Protein AF-A0A2A6CMK2-F1 (afdb_monomer)

Organism: Pristionchus pacificus (NCBI:txid54126)

Structure (mmCIF, N/CA/C/O backbone):
data_AF-A0A2A6CMK2-F1
#
_entry.id   AF-A0A2A6CMK2-F1
#
loop_
_atom_site.group_PDB
_atom_site.id
_atom_site.type_symbol
_atom_site.label_atom_id
_atom_site.label_alt_id
_atom_site.label_comp_id
_atom_site.label_asym_id
_atom_site.label_entity_id
_atom_site.label_seq_id
_atom_site.pdbx_PDB_ins_code
_atom_site.Cartn_x
_atom_site.Cartn_y
_atom_site.Cartn_z
_atom_site.occupancy
_atom_site.B_iso_or_equiv
_atom_site.auth_seq_id
_atom_site.auth_comp_id
_atom_site.auth_asym_id
_atom_site.auth_atom_id
_atom_site.pdbx_PDB_model_num
ATOM 1 N N . MET A 1 1 ? -56.503 1.151 17.756 1.00 51.22 1 MET A N 1
ATOM 2 C CA . MET A 1 1 ? -55.072 1.213 18.141 1.00 51.22 1 MET A CA 1
ATOM 3 C C . MET A 1 1 ? -54.291 0.049 17.514 1.00 51.22 1 MET A C 1
ATOM 5 O O . MET A 1 1 ? -53.933 -0.877 18.218 1.00 51.22 1 MET A O 1
ATOM 9 N N . ARG A 1 2 ? -54.076 0.025 16.189 1.00 51.16 2 ARG A N 1
ATOM 10 C CA . ARG A 1 2 ? -53.230 -0.999 15.515 1.00 51.16 2 ARG A CA 1
ATOM 11 C C . ARG A 1 2 ? -52.502 -0.483 14.259 1.00 51.16 2 ARG A C 1
ATOM 13 O O . ARG A 1 2 ? -51.563 -1.122 13.813 1.00 51.16 2 ARG A O 1
ATOM 20 N N . SER A 1 3 ? -52.878 0.688 13.728 1.00 52.50 3 SER A N 1
ATOM 21 C CA . SER A 1 3 ? -52.332 1.218 12.465 1.00 52.50 3 SER A CA 1
ATOM 22 C C . SER A 1 3 ? -51.026 2.017 12.606 1.00 52.50 3 SER A C 1
ATOM 24 O O . SER A 1 3 ? -50.284 2.129 11.639 1.00 52.50 3 SER A O 1
ATOM 26 N N . SER A 1 4 ? -50.715 2.555 13.791 1.00 50.88 4 SER A N 1
ATOM 27 C CA . SER A 1 4 ? -49.543 3.427 14.006 1.00 50.88 4 SER A CA 1
ATOM 28 C C . SER A 1 4 ? -48.247 2.672 14.326 1.00 50.88 4 SER A C 1
ATOM 30 O O . SER A 1 4 ? -47.172 3.248 14.231 1.00 50.88 4 SER A O 1
ATOM 32 N N . ILE A 1 5 ? -48.331 1.388 14.694 1.00 53.03 5 ILE A N 1
ATOM 33 C CA . ILE A 1 5 ? -47.159 0.573 15.067 1.00 53.03 5 ILE A CA 1
ATOM 34 C C . ILE A 1 5 ? -46.473 0.007 13.815 1.00 53.03 5 ILE A C 1
ATOM 36 O O . ILE A 1 5 ? -45.249 -0.049 13.753 1.00 53.03 5 ILE A O 1
ATOM 40 N N . LEU A 1 6 ? -47.249 -0.326 12.777 1.00 47.38 6 LEU A N 1
ATOM 41 C CA . LEU A 1 6 ? -46.722 -0.818 11.499 1.00 47.38 6 LEU A CA 1
ATOM 42 C C . LEU A 1 6 ? -45.840 0.215 10.781 1.00 47.38 6 LEU A C 1
ATOM 44 O O . LEU A 1 6 ? -44.892 -0.170 10.109 1.00 47.38 6 LEU A O 1
ATOM 48 N N . LEU A 1 7 ? -46.096 1.515 10.963 1.00 47.84 7 LEU A N 1
ATOM 49 C CA . LEU A 1 7 ? -45.324 2.566 10.296 1.00 47.84 7 LEU A CA 1
ATOM 50 C C . LEU A 1 7 ? -43.931 2.775 10.921 1.00 47.84 7 LEU A C 1
ATOM 52 O O . LEU A 1 7 ? -42.986 3.104 10.214 1.00 47.84 7 LEU A O 1
ATOM 56 N N . VAL A 1 8 ? -43.783 2.547 12.231 1.00 51.47 8 VAL A N 1
ATOM 57 C CA . VAL A 1 8 ? -42.509 2.746 12.951 1.00 51.47 8 VAL A CA 1
ATOM 58 C C . VAL A 1 8 ? -41.526 1.601 12.682 1.00 51.47 8 VAL A C 1
ATOM 60 O O . VAL A 1 8 ? -40.323 1.827 12.579 1.00 51.47 8 VAL A O 1
ATOM 63 N N . VAL A 1 9 ? -42.029 0.377 12.492 1.00 51.41 9 VAL A N 1
ATOM 64 C CA . VAL A 1 9 ? -41.192 -0.805 12.222 1.00 51.41 9 VAL A CA 1
ATOM 65 C C . VAL A 1 9 ? -40.569 -0.758 10.819 1.00 51.41 9 VAL A C 1
ATOM 67 O O . VAL A 1 9 ? -39.440 -1.204 10.636 1.00 51.41 9 VAL A O 1
ATOM 70 N N . VAL A 1 10 ? -41.248 -0.154 9.838 1.00 49.69 10 VAL A N 1
ATOM 71 C CA . VAL A 1 10 ? -40.736 -0.053 8.458 1.00 49.69 10 VAL A CA 1
ATOM 72 C C . VAL A 1 10 ? -3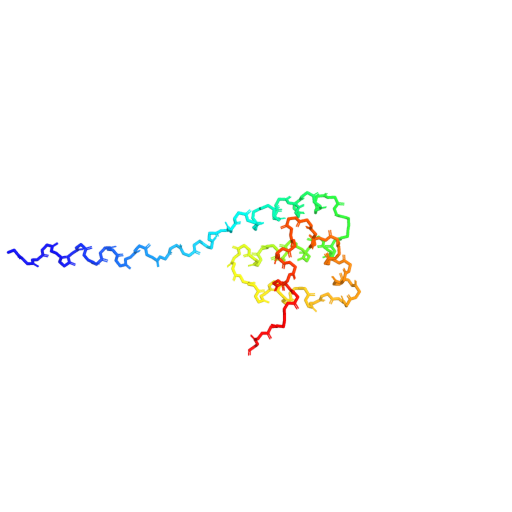9.622 0.996 8.329 1.00 49.69 10 VAL A C 1
ATOM 74 O O . VAL A 1 10 ? -38.694 0.806 7.549 1.00 49.69 10 VAL A O 1
ATOM 77 N N . ILE A 1 11 ? -39.644 2.063 9.136 1.00 51.16 11 ILE A N 1
ATOM 78 C CA . ILE A 1 11 ? -38.595 3.100 9.105 1.00 51.16 11 ILE A CA 1
ATOM 79 C C . ILE A 1 11 ? -37.290 2.583 9.740 1.00 51.16 11 ILE A C 1
ATOM 81 O O . ILE A 1 11 ? -36.203 2.917 9.274 1.00 51.16 11 ILE A O 1
ATOM 85 N N . ALA A 1 12 ? -37.374 1.702 10.743 1.00 49.59 12 ALA A N 1
ATOM 86 C CA . ALA A 1 12 ? -36.194 1.097 11.366 1.00 49.59 12 ALA A CA 1
ATOM 87 C C . ALA A 1 12 ? -35.455 0.107 10.441 1.00 49.59 12 ALA A C 1
ATOM 89 O O . ALA A 1 12 ? -34.250 -0.086 10.590 1.00 49.59 12 ALA A O 1
ATOM 90 N N . ALA A 1 13 ? -36.145 -0.476 9.454 1.00 48.22 13 ALA A N 1
ATOM 91 C CA . ALA A 1 13 ? -35.549 -1.401 8.488 1.00 48.22 13 ALA A CA 1
ATOM 92 C C . ALA A 1 13 ? -34.727 -0.703 7.384 1.00 48.22 13 ALA A C 1
ATOM 94 O O . ALA A 1 13 ? -34.008 -1.368 6.644 1.00 48.22 13 ALA A O 1
ATOM 95 N N . LEU A 1 14 ? -34.798 0.629 7.274 1.00 47.53 14 LEU A N 1
ATOM 96 C CA . LEU A 1 14 ? -34.046 1.398 6.277 1.00 47.53 14 LEU A CA 1
ATOM 97 C C . LEU A 1 14 ? -32.747 2.008 6.826 1.00 47.53 14 LEU A C 1
ATOM 99 O O . LEU A 1 14 ? -32.038 2.671 6.075 1.00 47.53 14 LEU A O 1
ATOM 103 N N . ALA A 1 15 ? -32.400 1.779 8.096 1.00 49.94 15 ALA A N 1
ATOM 104 C CA . ALA A 1 15 ? -31.228 2.392 8.729 1.00 49.94 15 ALA A CA 1
ATOM 105 C C . ALA A 1 15 ? -29.912 1.594 8.600 1.00 49.94 15 ALA A C 1
ATOM 107 O O . ALA A 1 15 ? -28.878 2.066 9.066 1.00 49.94 15 ALA A O 1
ATOM 108 N N . THR A 1 16 ? -29.887 0.416 7.969 1.00 52.41 16 THR A N 1
ATOM 109 C CA . THR A 1 16 ? -28.669 -0.424 7.912 1.00 52.41 16 THR A CA 1
ATOM 110 C C . THR A 1 16 ? -28.114 -0.579 6.504 1.00 52.41 16 THR A C 1
ATOM 112 O O . THR A 1 16 ? -28.133 -1.663 5.933 1.00 52.41 16 THR A O 1
ATOM 115 N N . TRP A 1 17 ? -27.662 0.518 5.907 1.00 51.66 17 TRP A N 1
ATOM 116 C CA . TRP A 1 17 ? -26.910 0.477 4.648 1.00 51.66 17 TRP A CA 1
ATOM 117 C C . TRP A 1 17 ? -26.093 1.752 4.444 1.00 51.66 17 TRP A C 1
ATOM 119 O O . TRP A 1 17 ? -25.943 2.267 3.345 1.00 51.66 17 TRP A O 1
ATOM 129 N N . ALA A 1 18 ? -25.482 2.232 5.523 1.00 44.31 18 ALA A N 1
ATOM 130 C CA . ALA A 1 18 ? -24.167 2.835 5.404 1.00 44.31 18 ALA A CA 1
ATOM 131 C C . ALA A 1 18 ? -23.166 1.781 5.881 1.00 44.31 18 ALA A C 1
ATOM 133 O O . ALA A 1 18 ? -22.718 1.806 7.024 1.00 44.31 18 ALA A O 1
ATOM 134 N N . ASN A 1 19 ? -22.826 0.834 5.001 1.00 49.47 19 ASN A N 1
ATOM 135 C CA . ASN A 1 19 ? -21.599 0.049 5.138 1.00 49.47 19 ASN A CA 1
ATOM 136 C C . ASN A 1 19 ? -20.409 0.984 4.865 1.00 49.47 19 ASN A C 1
ATOM 138 O O . ASN A 1 19 ? -19.653 0.794 3.921 1.00 49.47 19 ASN A O 1
ATOM 142 N N . ALA A 1 20 ? -20.265 2.048 5.654 1.00 48.09 20 ALA A N 1
ATOM 143 C CA . ALA A 1 20 ? -18.959 2.635 5.842 1.00 48.09 20 ALA A CA 1
ATOM 144 C C . ALA A 1 20 ? -18.220 1.590 6.671 1.00 48.09 20 ALA A C 1
ATOM 146 O O . ALA A 1 20 ? -18.546 1.406 7.845 1.00 48.09 20 ALA A O 1
ATOM 147 N N . VAL A 1 21 ? -17.307 0.843 6.041 1.00 51.81 21 VAL A N 1
ATOM 148 C CA . VAL A 1 21 ? -16.303 0.059 6.762 1.00 51.81 21 VAL A CA 1
ATOM 149 C C . VAL A 1 21 ? -15.732 1.022 7.790 1.00 51.81 21 VAL A C 1
ATOM 151 O O . VAL A 1 21 ? -15.051 1.983 7.438 1.00 51.81 21 VAL A O 1
ATOM 154 N N . LYS A 1 22 ? -16.134 0.857 9.052 1.00 51.72 22 LYS A N 1
ATOM 155 C CA . LYS A 1 22 ? -15.658 1.694 10.141 1.00 51.72 22 LYS A CA 1
ATOM 156 C C . LYS A 1 22 ? -14.190 1.335 10.266 1.00 51.72 22 LYS A C 1
ATOM 158 O O . LYS A 1 22 ? -13.866 0.298 10.837 1.00 51.72 22 LYS A O 1
ATOM 163 N N . MET A 1 23 ? -13.348 2.122 9.602 1.00 60.06 23 MET A N 1
ATOM 164 C CA . MET A 1 23 ? -11.910 1.927 9.544 1.00 60.06 23 MET A CA 1
ATOM 165 C C . MET A 1 23 ? -11.446 1.734 10.986 1.00 60.06 23 MET A C 1
ATOM 167 O O . MET A 1 23 ? -11.742 2.567 11.847 1.00 60.06 23 MET A O 1
ATOM 171 N N . SER A 1 24 ? -10.881 0.562 11.293 1.00 74.38 24 SER A N 1
ATOM 172 C CA . SER A 1 24 ? -10.482 0.284 12.669 1.00 74.38 24 SER A CA 1
ATOM 173 C C . SER A 1 24 ? -9.381 1.282 13.056 1.00 74.38 24 SER A C 1
ATOM 175 O O . SER A 1 24 ? -8.626 1.725 12.184 1.00 74.38 24 SER A O 1
ATOM 177 N N . PRO A 1 25 ? -9.258 1.653 14.339 1.00 79.81 25 PRO A N 1
ATOM 178 C CA . PRO A 1 25 ? -8.224 2.592 14.774 1.00 79.81 25 PRO A CA 1
ATOM 179 C C . PRO A 1 25 ? -6.800 2.130 14.411 1.00 79.81 25 PRO A C 1
ATOM 181 O O . PRO A 1 25 ? -5.904 2.952 14.262 1.00 79.81 25 PRO A O 1
ATOM 184 N N . GLU A 1 26 ? -6.580 0.827 14.226 1.00 80.62 26 GLU A N 1
ATOM 185 C CA . GLU A 1 26 ? -5.299 0.269 13.771 1.00 80.62 26 GLU 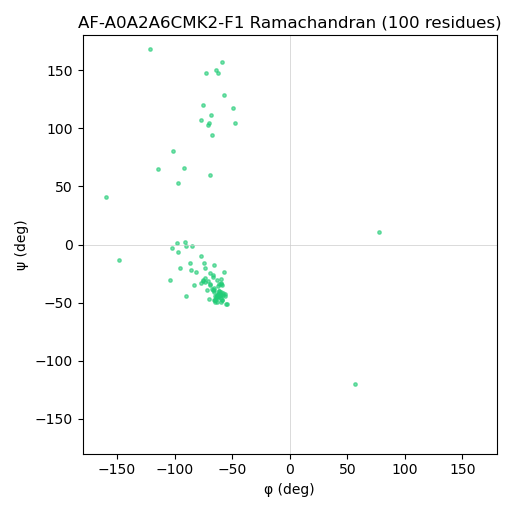A CA 1
ATOM 186 C C . GLU A 1 26 ? -5.037 0.565 12.286 1.00 80.62 26 GLU A C 1
ATOM 188 O O . GLU A 1 26 ? -3.923 0.916 11.897 1.00 80.62 26 GLU A O 1
ATOM 193 N N . MET A 1 27 ? -6.079 0.500 11.455 1.00 79.25 27 MET A N 1
ATOM 194 C CA . MET A 1 27 ? -5.993 0.801 10.022 1.00 79.25 27 MET A CA 1
ATOM 195 C C . MET A 1 27 ? -5.748 2.288 9.774 1.00 79.25 27 MET A C 1
ATOM 197 O O . MET A 1 27 ? -5.033 2.645 8.840 1.00 79.25 27 MET A O 1
ATOM 201 N N . GLU A 1 28 ? -6.308 3.154 10.621 1.00 84.88 28 GLU A N 1
ATOM 202 C CA . GLU A 1 28 ? -6.051 4.596 10.586 1.00 84.88 28 GLU A CA 1
ATOM 203 C C . GLU A 1 28 ? -4.575 4.902 10.868 1.00 84.88 28 GLU A C 1
ATOM 205 O O . GLU A 1 28 ? -3.916 5.559 10.061 1.00 84.88 28 GLU A O 1
ATOM 210 N N . LYS A 1 29 ? -4.011 4.330 11.941 1.00 90.25 29 LYS A N 1
ATOM 211 C CA . LYS A 1 29 ? -2.587 4.499 12.274 1.00 90.25 29 LYS A CA 1
ATOM 212 C C . LYS A 1 29 ? -1.658 3.974 11.185 1.00 90.25 29 LYS A C 1
ATOM 214 O O . LYS A 1 29 ? -0.677 4.634 10.839 1.00 90.25 29 LYS A O 1
ATOM 219 N N . CYS A 1 30 ? -1.971 2.811 10.615 1.00 89.81 30 CYS A N 1
ATOM 220 C CA . CYS A 1 30 ? -1.202 2.294 9.492 1.00 89.81 30 CYS A CA 1
ATOM 221 C C . CYS A 1 30 ? -1.298 3.217 8.264 1.00 89.81 30 CYS A C 1
ATOM 223 O O . CYS A 1 30 ? -0.276 3.526 7.651 1.00 89.81 30 CYS A O 1
ATOM 225 N N . ALA A 1 31 ? -2.490 3.721 7.926 1.00 88.44 31 ALA A N 1
ATOM 226 C CA . ALA A 1 31 ? -2.661 4.653 6.813 1.00 88.44 31 ALA A CA 1
ATOM 227 C C . ALA A 1 31 ? -1.840 5.938 7.012 1.00 88.44 31 ALA A C 1
ATOM 229 O O . ALA A 1 31 ? -1.146 6.371 6.091 1.00 88.44 31 ALA A O 1
ATOM 230 N N . GLU A 1 32 ? -1.839 6.515 8.215 1.00 91.25 32 GLU A N 1
ATOM 231 C CA . GLU A 1 32 ? -1.000 7.675 8.531 1.00 91.25 32 GLU A CA 1
ATOM 232 C C . GLU A 1 32 ? 0.495 7.386 8.364 1.00 91.25 32 GLU A C 1
ATOM 234 O O . GLU A 1 32 ? 1.224 8.198 7.786 1.00 91.25 32 GLU A O 1
ATOM 239 N N . GLN A 1 33 ? 0.963 6.233 8.851 1.00 93.44 33 GLN A N 1
ATOM 240 C CA . GLN A 1 33 ? 2.351 5.812 8.679 1.00 93.44 33 GLN A CA 1
ATOM 241 C C . GLN A 1 33 ? 2.705 5.702 7.191 1.00 93.44 33 GLN A C 1
ATOM 243 O O . GLN A 1 33 ? 3.712 6.263 6.751 1.00 93.44 33 GLN A O 1
ATOM 248 N N . LEU A 1 34 ? 1.870 5.018 6.405 1.00 92.56 34 LEU A N 1
ATOM 249 C CA . LEU A 1 34 ? 2.089 4.832 4.973 1.00 92.56 34 LEU A CA 1
ATOM 250 C C . LEU A 1 34 ? 2.112 6.164 4.223 1.00 92.56 34 LEU A C 1
ATOM 252 O O . LEU A 1 34 ? 2.988 6.356 3.384 1.00 92.56 34 LEU A O 1
ATOM 256 N N . LEU A 1 35 ? 1.238 7.117 4.560 1.00 92.25 35 LEU A N 1
ATOM 257 C CA . LEU A 1 35 ? 1.256 8.458 3.965 1.00 92.25 35 LEU A CA 1
ATOM 258 C C . LEU A 1 35 ? 2.601 9.169 4.183 1.00 92.25 35 LEU A C 1
ATOM 260 O O . LEU A 1 35 ? 3.140 9.764 3.247 1.00 92.25 35 LEU A O 1
ATOM 264 N N . ARG A 1 36 ? 3.184 9.068 5.385 1.00 93.06 36 ARG A N 1
ATOM 265 C CA . ARG A 1 36 ? 4.495 9.670 5.699 1.00 93.06 36 ARG A CA 1
ATOM 266 C C . ARG A 1 36 ? 5.637 9.022 4.916 1.00 93.06 36 ARG A C 1
ATOM 268 O O . ARG A 1 36 ? 6.543 9.728 4.469 1.00 93.06 36 ARG A O 1
ATOM 275 N N . ILE A 1 37 ? 5.598 7.699 4.742 1.00 93.00 37 ILE A N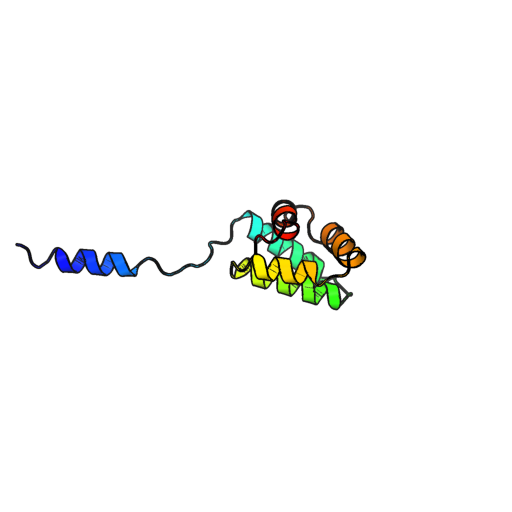 1
ATOM 276 C CA . ILE A 1 37 ? 6.609 6.963 3.970 1.00 93.00 37 ILE A CA 1
ATOM 277 C C . ILE A 1 37 ? 6.465 7.288 2.473 1.00 93.00 37 ILE A C 1
ATOM 279 O O . ILE A 1 37 ? 7.446 7.638 1.820 1.00 93.00 37 ILE A O 1
ATOM 283 N N . LEU A 1 38 ? 5.243 7.257 1.931 1.00 92.81 38 LEU A N 1
ATOM 284 C CA . LEU A 1 38 ? 4.960 7.494 0.508 1.00 92.81 38 LEU A CA 1
ATOM 285 C C . LEU A 1 38 ? 5.245 8.923 0.045 1.00 92.81 38 LEU A C 1
ATOM 287 O O . LEU A 1 38 ? 5.537 9.142 -1.135 1.00 92.81 38 LEU A O 1
ATOM 291 N N . ALA A 1 39 ? 5.177 9.898 0.953 1.00 91.94 39 ALA A N 1
ATOM 292 C CA . ALA A 1 39 ? 5.586 11.270 0.669 1.00 91.94 39 ALA A CA 1
ATOM 293 C C . ALA A 1 39 ? 7.068 11.363 0.258 1.00 91.94 39 ALA A C 1
ATOM 295 O O . ALA A 1 39 ? 7.424 12.225 -0.542 1.00 91.94 39 ALA A O 1
ATOM 296 N N . GLN A 1 40 ? 7.905 10.454 0.762 1.00 94.31 40 GLN A N 1
ATOM 297 C CA . GLN A 1 40 ? 9.344 10.394 0.494 1.00 94.31 40 GLN A CA 1
ATOM 298 C C . GLN A 1 40 ? 9.713 9.311 -0.531 1.00 94.31 40 GLN A C 1
ATOM 300 O O . GLN A 1 40 ? 10.880 9.175 -0.893 1.00 94.31 40 GLN A O 1
ATOM 305 N N . GLU A 1 41 ? 8.736 8.536 -1.007 1.00 94.12 41 GLU A N 1
ATOM 306 C CA . GLU A 1 41 ? 8.989 7.429 -1.919 1.00 94.12 41 GLU A CA 1
ATOM 307 C C . GLU A 1 41 ? 9.288 7.920 -3.337 1.00 94.12 41 GLU A C 1
ATOM 309 O O . GLU A 1 41 ? 8.447 8.556 -3.982 1.00 94.12 41 GLU A O 1
ATOM 314 N N . THR A 1 42 ? 10.478 7.583 -3.836 1.00 94.94 42 THR A N 1
ATOM 315 C CA . THR A 1 42 ? 10.931 7.938 -5.187 1.00 94.94 42 THR A CA 1
ATOM 316 C C . THR A 1 42 ? 10.682 6.825 -6.201 1.00 94.94 42 THR A C 1
ATOM 318 O O . THR A 1 42 ? 10.604 7.102 -7.399 1.00 94.94 42 THR A O 1
ATOM 321 N N . ASN A 1 43 ? 10.502 5.577 -5.756 1.00 92.81 43 ASN A N 1
ATOM 322 C CA . ASN A 1 43 ? 10.129 4.482 -6.638 1.00 92.81 43 ASN A CA 1
ATOM 323 C C . ASN A 1 43 ? 8.636 4.571 -6.981 1.00 92.81 43 ASN A C 1
ATOM 325 O O . ASN A 1 43 ? 7.761 4.258 -6.169 1.00 92.81 43 ASN A O 1
ATOM 329 N N . ALA A 1 44 ? 8.348 4.969 -8.220 1.00 91.38 44 ALA A N 1
ATOM 330 C CA . ALA A 1 44 ? 6.985 5.138 -8.711 1.00 91.38 44 ALA A CA 1
ATOM 331 C C . ALA A 1 44 ? 6.147 3.849 -8.639 1.00 91.38 44 ALA A C 1
ATOM 333 O O . ALA A 1 44 ? 4.956 3.928 -8.346 1.00 91.38 44 ALA A O 1
ATOM 334 N N . SER A 1 45 ? 6.762 2.678 -8.849 1.00 89.56 45 SER A N 1
ATOM 335 C CA . SER A 1 45 ? 6.071 1.383 -8.787 1.00 89.56 45 SER A CA 1
ATOM 336 C C . SER A 1 45 ? 5.580 1.086 -7.370 1.00 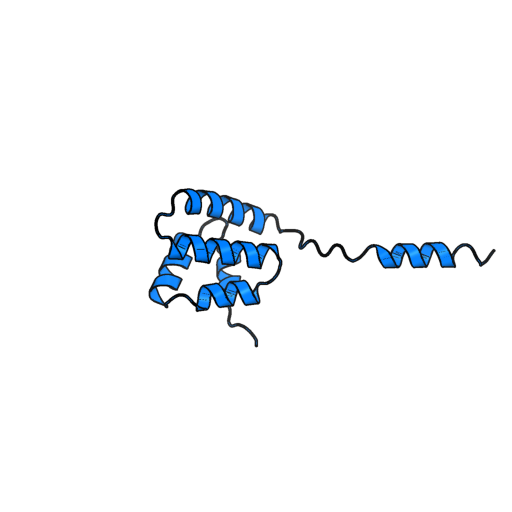89.56 45 SER A C 1
ATOM 338 O O . SER A 1 45 ? 4.401 0.801 -7.159 1.00 89.56 45 SER A O 1
ATOM 340 N N . TYR A 1 46 ? 6.451 1.255 -6.368 1.00 91.31 46 TYR A N 1
ATOM 341 C CA . TYR A 1 46 ? 6.047 1.071 -4.974 1.00 91.31 46 TYR A CA 1
ATOM 342 C C . TYR A 1 46 ? 5.030 2.112 -4.530 1.00 91.31 46 TYR A C 1
ATOM 344 O O . TYR A 1 46 ? 4.053 1.771 -3.864 1.00 91.31 46 TYR A O 1
ATOM 352 N N . LYS A 1 47 ? 5.223 3.370 -4.930 1.00 93.25 47 LYS A N 1
ATOM 353 C CA . LYS A 1 47 ? 4.293 4.438 -4.582 1.00 93.25 47 LYS A CA 1
ATOM 354 C C . LYS A 1 47 ? 2.883 4.152 -5.098 1.00 93.25 47 LYS A C 1
ATOM 356 O O . LYS A 1 47 ? 1.922 4.263 -4.336 1.00 93.25 47 LYS A O 1
ATOM 361 N N . ASP A 1 48 ? 2.763 3.757 -6.363 1.00 93.06 48 ASP A N 1
ATOM 362 C CA . ASP A 1 48 ? 1.485 3.404 -6.985 1.00 93.06 48 ASP A CA 1
ATOM 363 C C . ASP A 1 48 ? 0.865 2.154 -6.343 1.00 93.06 48 ASP A C 1
ATOM 365 O O . ASP A 1 48 ? -0.293 2.182 -5.923 1.00 93.06 48 ASP A O 1
ATOM 369 N N . GLY A 1 49 ? 1.640 1.079 -6.187 1.00 93.19 49 GLY A N 1
ATOM 370 C CA . GLY A 1 49 ? 1.125 -0.177 -5.648 1.00 93.19 49 GLY A CA 1
ATOM 371 C C . GLY A 1 49 ? 0.656 -0.073 -4.194 1.00 93.19 49 GLY A C 1
ATOM 372 O O . GLY A 1 49 ? -0.451 -0.510 -3.883 1.00 93.19 49 GLY A O 1
ATOM 373 N N . ILE A 1 50 ? 1.418 0.580 -3.309 1.00 92.44 50 ILE A N 1
ATOM 374 C CA . ILE A 1 50 ? 0.988 0.793 -1.915 1.00 92.44 50 ILE A CA 1
ATOM 375 C C . ILE A 1 50 ? -0.236 1.717 -1.851 1.00 92.44 50 ILE A C 1
ATOM 377 O O . ILE A 1 50 ? -1.153 1.466 -1.068 1.00 92.44 50 ILE A O 1
ATOM 381 N N . THR A 1 51 ? -0.309 2.742 -2.707 1.00 92.88 51 THR A N 1
ATOM 382 C CA . THR A 1 51 ? -1.498 3.608 -2.799 1.00 92.88 51 THR A CA 1
ATOM 383 C C . THR A 1 51 ? -2.740 2.811 -3.203 1.00 92.88 51 THR A C 1
ATOM 385 O O . THR A 1 51 ? -3.803 2.971 -2.599 1.00 92.88 51 THR A O 1
ATOM 388 N N . LYS A 1 52 ? -2.615 1.913 -4.188 1.00 94.31 52 LYS A N 1
ATOM 389 C CA . LYS A 1 52 ? -3.702 1.011 -4.598 1.00 94.31 52 LYS A CA 1
ATOM 390 C C . LYS A 1 52 ? -4.118 0.077 -3.465 1.00 94.31 52 LYS A C 1
ATOM 392 O O . LYS A 1 52 ? -5.311 -0.018 -3.189 1.00 94.31 52 LYS A O 1
ATOM 397 N N . ILE A 1 53 ? -3.161 -0.545 -2.773 1.00 90.69 53 ILE A N 1
ATOM 398 C CA . ILE A 1 53 ? -3.424 -1.414 -1.614 1.00 90.69 53 ILE A CA 1
ATOM 399 C C . ILE A 1 53 ? -4.241 -0.667 -0.555 1.00 90.69 53 ILE A C 1
ATOM 401 O O . ILE A 1 53 ? -5.302 -1.147 -0.160 1.00 90.69 53 ILE A O 1
ATOM 405 N N . MET A 1 54 ? -3.807 0.534 -0.151 1.00 87.94 54 MET A N 1
ATOM 406 C CA . MET A 1 54 ? -4.541 1.346 0.827 1.00 87.94 54 MET A CA 1
ATOM 407 C C . MET A 1 54 ? -5.965 1.660 0.367 1.00 87.94 54 MET A C 1
ATOM 409 O O . MET A 1 54 ? -6.900 1.527 1.150 1.00 87.94 54 MET A O 1
ATOM 413 N N . LYS A 1 55 ? -6.148 2.031 -0.905 1.00 89.38 55 LYS A N 1
ATOM 414 C CA . LYS A 1 55 ? -7.473 2.331 -1.463 1.00 89.38 55 LYS A CA 1
ATOM 415 C C . LYS A 1 55 ? -8.403 1.116 -1.422 1.00 89.38 55 LYS A C 1
ATOM 417 O O . LYS A 1 55 ? -9.568 1.252 -1.059 1.00 89.38 55 LYS A O 1
ATOM 422 N N . HIS A 1 56 ? -7.912 -0.063 -1.796 1.00 89.38 56 HIS A N 1
ATOM 423 C CA . HIS A 1 56 ? -8.700 -1.296 -1.746 1.00 89.38 56 HIS A CA 1
ATOM 424 C C . HIS A 1 56 ? -9.098 -1.648 -0.314 1.00 89.38 56 HIS A C 1
ATOM 426 O O . HIS A 1 56 ? -10.268 -1.910 -0.049 1.00 89.38 56 HIS A O 1
ATOM 432 N N . ILE A 1 57 ? -8.152 -1.544 0.616 1.00 84.50 57 ILE A N 1
ATOM 433 C CA . ILE A 1 57 ? -8.378 -1.752 2.044 1.00 84.50 57 ILE A CA 1
ATOM 434 C C . ILE A 1 57 ? -9.431 -0.787 2.607 1.00 84.50 57 ILE A C 1
ATOM 436 O O . ILE A 1 57 ? -10.357 -1.222 3.287 1.00 84.50 57 ILE A O 1
ATOM 440 N N . GLN A 1 58 ? -9.322 0.508 2.303 1.00 82.75 58 GLN A N 1
ATOM 441 C CA . GLN A 1 58 ? 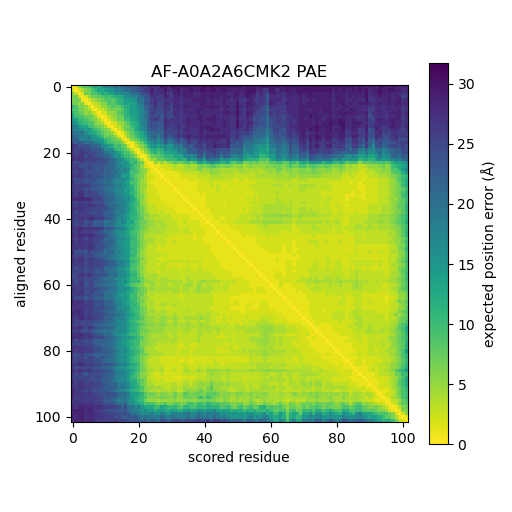-10.279 1.532 2.741 1.00 82.75 58 GLN A CA 1
ATOM 442 C C . GLN A 1 58 ? -11.699 1.254 2.238 1.00 82.75 58 GLN A C 1
ATOM 444 O O . GLN A 1 58 ? -12.670 1.533 2.935 1.00 82.75 58 GLN A O 1
ATOM 449 N N . ASN A 1 59 ? -11.814 0.662 1.049 1.00 85.00 59 ASN A N 1
ATOM 450 C CA . ASN A 1 59 ? -13.091 0.271 0.460 1.00 85.00 59 ASN A CA 1
ATOM 451 C C . ASN A 1 59 ? -13.585 -1.109 0.939 1.00 85.00 59 ASN A C 1
ATOM 453 O O . ASN A 1 59 ? -14.655 -1.540 0.525 1.00 85.00 59 ASN A O 1
ATOM 457 N N . GLY A 1 60 ? -12.825 -1.813 1.786 1.00 82.12 60 GLY A N 1
ATOM 458 C CA . GLY A 1 60 ? -13.152 -3.165 2.252 1.00 82.12 60 GLY A CA 1
ATOM 459 C C . GLY A 1 60 ? -12.868 -4.285 1.243 1.00 82.12 60 GLY A C 1
ATOM 460 O O . GLY A 1 60 ? -13.278 -5.419 1.467 1.00 82.12 60 GLY A O 1
ATOM 461 N N . HIS A 1 61 ? -12.165 -3.999 0.147 1.00 87.75 61 HIS A N 1
ATOM 462 C CA . HIS A 1 61 ? -11.837 -4.957 -0.917 1.00 87.75 61 HIS A CA 1
ATOM 463 C C . HIS A 1 61 ? -10.480 -5.629 -0.652 1.00 87.75 61 HIS A C 1
ATOM 465 O O . HIS A 1 61 ? -9.496 -5.381 -1.352 1.00 87.75 61 HIS A O 1
ATOM 471 N N . LEU A 1 62 ? -10.392 -6.432 0.413 1.00 85.19 62 LEU A N 1
ATOM 472 C CA . LEU A 1 62 ? -9.132 -7.075 0.816 1.00 85.19 62 LEU A CA 1
ATOM 473 C C . LEU A 1 62 ? -8.574 -8.029 -0.251 1.00 85.19 62 LEU A C 1
ATOM 475 O O . LEU A 1 62 ? -7.359 -8.094 -0.424 1.00 85.19 62 LEU A O 1
ATOM 479 N N . ASP A 1 63 ? -9.440 -8.709 -0.999 1.00 88.44 63 ASP A N 1
ATOM 480 C CA . ASP A 1 63 ? -9.062 -9.597 -2.101 1.00 88.44 63 ASP A CA 1
ATOM 481 C C . ASP A 1 63 ? -8.343 -8.830 -3.225 1.00 88.44 63 ASP A C 1
ATOM 483 O O . ASP A 1 63 ? -7.305 -9.263 -3.728 1.00 88.44 63 ASP A O 1
ATOM 487 N N . GLU A 1 64 ? -8.836 -7.641 -3.575 1.00 91.00 64 GLU A N 1
ATOM 488 C CA . GLU A 1 64 ? -8.194 -6.761 -4.551 1.00 91.00 64 GLU A CA 1
ATOM 489 C C . GLU A 1 64 ? -6.855 -6.221 -4.030 1.00 91.00 64 GLU A 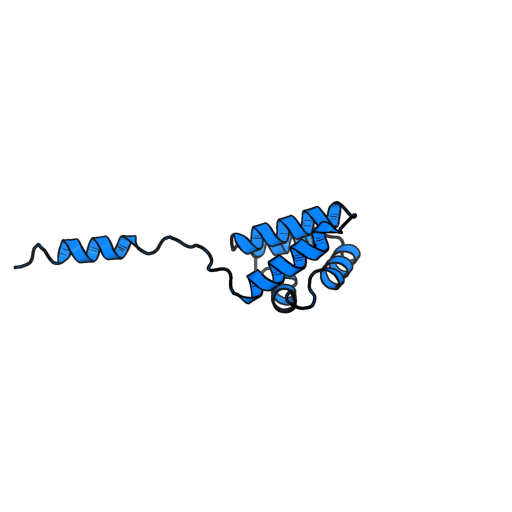C 1
ATOM 491 O O . GLU A 1 64 ? -5.872 -6.166 -4.771 1.00 91.00 64 GLU 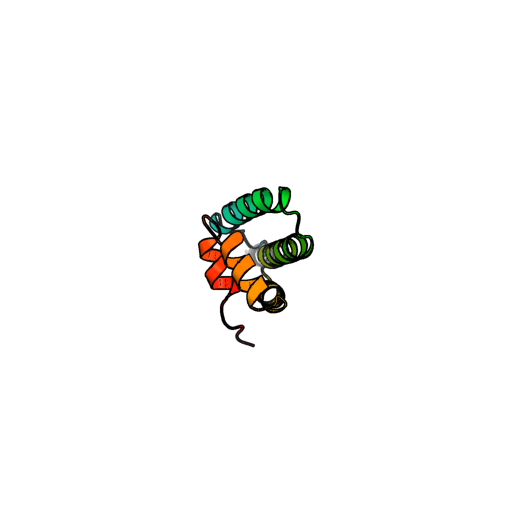A O 1
ATOM 496 N N . ALA A 1 65 ? -6.764 -5.893 -2.737 1.00 89.81 65 ALA A N 1
ATOM 497 C CA . ALA A 1 65 ? -5.498 -5.497 -2.122 1.00 89.81 65 ALA A CA 1
ATOM 498 C C . ALA A 1 65 ? -4.449 -6.625 -2.199 1.00 89.81 65 ALA A C 1
ATOM 500 O O . ALA A 1 65 ? -3.291 -6.376 -2.546 1.00 89.81 65 ALA A O 1
ATOM 501 N N . GLN A 1 66 ? -4.857 -7.874 -1.954 1.00 89.56 66 GLN A N 1
ATOM 502 C CA . GLN A 1 66 ? -4.000 -9.055 -2.095 1.00 89.56 66 GLN A CA 1
ATOM 503 C C . GLN A 1 66 ? -3.583 -9.294 -3.554 1.00 89.56 66 GLN A C 1
ATOM 505 O O . GLN A 1 66 ? -2.424 -9.631 -3.806 1.00 89.56 66 GLN A O 1
ATOM 510 N N . LYS A 1 67 ? -4.475 -9.078 -4.534 1.00 92.12 67 LYS A N 1
ATOM 511 C CA . LYS A 1 67 ? -4.126 -9.154 -5.968 1.00 92.12 67 LYS A CA 1
ATOM 512 C C . LYS A 1 67 ? -3.027 -8.157 -6.333 1.00 92.12 67 LYS A C 1
ATOM 514 O O . LYS A 1 67 ? -2.101 -8.528 -7.050 1.00 92.12 67 LYS A O 1
ATOM 519 N N . VAL A 1 68 ? -3.077 -6.930 -5.806 1.00 91.81 68 VAL A N 1
ATOM 520 C CA . VAL A 1 68 ? -2.015 -5.933 -6.032 1.00 91.81 68 VAL A CA 1
ATOM 521 C C . VAL A 1 68 ? -0.679 -6.405 -5.453 1.00 91.81 68 VAL A C 1
ATOM 523 O O . VAL A 1 68 ? 0.334 -6.337 -6.143 1.00 91.81 68 VAL A O 1
ATOM 526 N N . VAL A 1 69 ? -0.669 -6.941 -4.229 1.00 89.94 69 VAL A N 1
ATOM 527 C CA . VAL A 1 69 ? 0.550 -7.492 -3.603 1.00 89.94 69 VAL A CA 1
ATOM 528 C C . VAL A 1 69 ? 1.120 -8.665 -4.407 1.00 89.94 69 VAL A C 1
ATOM 530 O O . VAL A 1 69 ? 2.332 -8.765 -4.580 1.00 89.94 69 VAL A O 1
ATOM 533 N N . ARG A 1 70 ? 0.259 -9.538 -4.940 1.00 88.38 70 ARG A N 1
ATOM 534 C CA . ARG A 1 70 ? 0.651 -10.692 -5.770 1.00 88.38 70 ARG A CA 1
ATOM 535 C C . ARG A 1 70 ? 1.110 -10.314 -7.176 1.00 88.38 70 ARG A C 1
ATOM 537 O O . ARG A 1 70 ? 1.791 -11.110 -7.811 1.00 88.38 70 ARG A O 1
ATOM 544 N N . ALA A 1 71 ? 0.743 -9.131 -7.663 1.00 90.38 71 ALA A N 1
ATOM 545 C CA . ALA A 1 71 ? 1.222 -8.616 -8.942 1.00 90.38 71 ALA A CA 1
ATOM 546 C C . ALA A 1 71 ? 2.685 -8.142 -8.876 1.00 90.38 71 ALA A C 1
ATOM 548 O O . ALA A 1 71 ? 3.315 -7.963 -9.918 1.00 90.38 71 ALA A O 1
ATOM 549 N N . PHE A 1 72 ? 3.235 -7.939 -7.675 1.00 88.69 72 PHE A N 1
ATOM 550 C CA . PHE A 1 72 ? 4.663 -7.697 -7.497 1.00 88.69 72 PHE A CA 1
ATOM 551 C C . PHE A 1 72 ? 5.470 -8.977 -7.716 1.00 88.69 72 PHE A C 1
ATOM 553 O O . PHE A 1 72 ? 5.031 -10.074 -7.363 1.00 88.69 72 PHE A O 1
ATOM 560 N N . SER A 1 73 ? 6.688 -8.822 -8.243 1.00 90.31 73 SER A N 1
ATOM 561 C CA . SER A 1 73 ? 7.669 -9.908 -8.236 1.00 90.31 73 SER A CA 1
ATOM 562 C C . SER A 1 73 ? 7.959 -10.349 -6.796 1.00 90.31 73 SER A C 1
ATOM 564 O O . SER A 1 73 ? 7.763 -9.573 -5.861 1.00 90.31 73 SER A O 1
ATOM 566 N N . ASP A 1 74 ? 8.437 -11.577 -6.589 1.00 88.25 74 ASP A N 1
ATOM 567 C CA . ASP A 1 74 ? 8.739 -12.071 -5.237 1.00 88.25 74 ASP A CA 1
ATOM 568 C C . ASP A 1 74 ? 9.723 -11.160 -4.488 1.00 88.25 74 ASP A C 1
ATOM 570 O O . ASP A 1 74 ? 9.484 -10.814 -3.331 1.00 88.25 74 ASP A O 1
ATOM 574 N N . ALA A 1 75 ? 10.765 -10.692 -5.182 1.00 89.31 75 ALA A N 1
ATOM 575 C CA . ALA A 1 75 ? 11.748 -9.766 -4.628 1.00 89.31 75 ALA A CA 1
ATOM 576 C C . ALA A 1 75 ? 11.126 -8.406 -4.263 1.00 89.31 75 ALA A C 1
ATOM 578 O O . ALA A 1 75 ? 11.365 -7.885 -3.172 1.00 89.31 75 ALA A O 1
ATOM 579 N N . ASP A 1 76 ? 10.294 -7.845 -5.145 1.00 89.12 76 ASP A N 1
ATOM 580 C CA . ASP A 1 76 ? 9.636 -6.556 -4.898 1.00 89.12 76 ASP A CA 1
ATOM 581 C C . ASP A 1 76 ? 8.585 -6.658 -3.791 1.00 89.12 76 ASP A C 1
ATOM 583 O O . ASP A 1 76 ? 8.415 -5.729 -3.001 1.00 89.12 76 ASP A O 1
ATOM 587 N N . ARG A 1 77 ? 7.888 -7.795 -3.698 1.00 87.88 77 ARG A N 1
ATOM 588 C CA . ARG A 1 77 ? 6.916 -8.068 -2.642 1.00 87.88 77 ARG A CA 1
ATOM 589 C C . ARG A 1 77 ? 7.595 -8.134 -1.283 1.00 87.88 77 ARG A C 1
ATOM 591 O O . ARG A 1 77 ? 7.136 -7.475 -0.353 1.00 87.88 77 ARG A O 1
ATOM 598 N N . GLU A 1 78 ? 8.693 -8.876 -1.166 1.00 87.56 78 GLU A N 1
ATOM 599 C CA . GLU A 1 78 ? 9.458 -8.963 0.079 1.00 87.56 78 GLU A CA 1
ATOM 600 C C . GLU A 1 78 ? 10.026 -7.597 0.489 1.00 87.56 78 GLU A C 1
ATOM 602 O O . GLU A 1 78 ? 9.895 -7.190 1.650 1.00 87.56 78 GLU A O 1
ATOM 607 N N . ALA A 1 79 ? 10.581 -6.848 -0.470 1.00 89.06 79 ALA A N 1
ATOM 608 C CA . ALA A 1 79 ? 11.079 -5.497 -0.239 1.00 89.06 79 ALA A CA 1
ATOM 609 C C . ALA A 1 79 ? 9.959 -4.542 0.206 1.00 89.06 79 ALA A C 1
ATOM 611 O O . ALA A 1 79 ? 10.129 -3.789 1.169 1.00 89.06 79 ALA A O 1
ATOM 612 N N . ALA A 1 80 ? 8.795 -4.594 -0.445 1.00 87.50 80 ALA A N 1
ATOM 613 C CA . ALA A 1 80 ? 7.643 -3.776 -0.093 1.00 87.50 80 ALA A CA 1
ATOM 614 C C . ALA A 1 80 ? 7.098 -4.130 1.298 1.00 87.50 80 ALA A C 1
ATOM 616 O O . ALA A 1 80 ? 6.901 -3.243 2.127 1.00 87.50 80 ALA A O 1
ATOM 617 N N . ILE A 1 81 ? 6.900 -5.412 1.602 1.00 86.62 81 ILE A N 1
ATOM 618 C CA . ILE A 1 81 ? 6.431 -5.853 2.921 1.00 86.62 81 ILE A CA 1
ATOM 619 C C . ILE A 1 81 ? 7.411 -5.409 4.013 1.00 86.62 81 ILE A C 1
ATOM 621 O O . ILE A 1 81 ? 6.989 -4.850 5.024 1.00 86.62 81 ILE A O 1
ATOM 625 N N . SER A 1 82 ? 8.713 -5.597 3.795 1.00 88.75 82 SER A N 1
ATOM 626 C CA . SER A 1 82 ? 9.751 -5.226 4.765 1.00 88.75 82 SER A CA 1
ATOM 627 C C . SER A 1 82 ? 9.864 -3.716 4.981 1.00 88.75 82 SER A C 1
ATOM 629 O O . SER A 1 82 ? 10.258 -3.281 6.059 1.00 88.75 82 SER A O 1
ATOM 631 N N . LYS A 1 83 ? 9.508 -2.909 3.976 1.00 91.06 83 LYS A N 1
ATOM 632 C CA . LYS A 1 83 ? 9.581 -1.445 4.041 1.00 91.06 83 LYS A CA 1
ATOM 633 C C . LYS A 1 83 ? 8.301 -0.791 4.563 1.00 91.06 83 LYS A C 1
ATOM 635 O O . LYS A 1 83 ? 8.379 0.144 5.355 1.00 91.06 83 LYS A O 1
ATOM 640 N N . TYR A 1 84 ? 7.137 -1.240 4.100 1.00 91.50 84 TYR A N 1
ATOM 641 C CA . TYR A 1 84 ? 5.856 -0.558 4.323 1.00 91.50 84 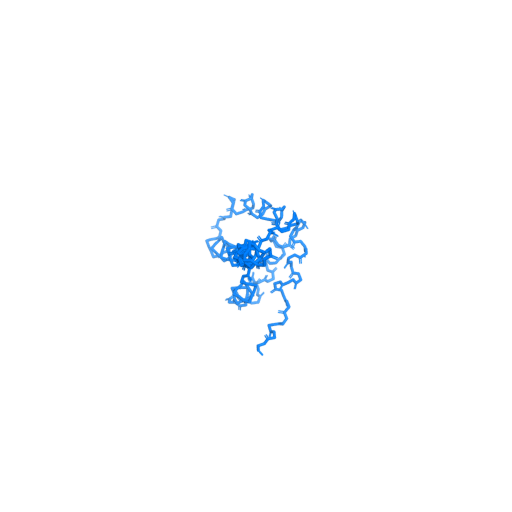TYR A CA 1
ATOM 642 C C . TYR A 1 84 ? 4.992 -1.238 5.390 1.00 91.50 84 TYR A C 1
ATOM 644 O O . TYR A 1 84 ? 4.261 -0.554 6.103 1.00 91.50 84 TYR A O 1
ATOM 652 N N . MET A 1 85 ? 5.089 -2.562 5.542 1.00 90.19 85 MET A N 1
ATOM 653 C CA . MET A 1 85 ? 4.246 -3.343 6.458 1.00 90.19 85 MET A CA 1
ATOM 654 C C . MET A 1 85 ? 4.955 -3.600 7.794 1.00 90.19 85 MET A C 1
ATOM 656 O O . MET A 1 85 ? 5.094 -4.734 8.255 1.00 90.19 85 MET A O 1
ATOM 660 N N . VAL A 1 86 ? 5.429 -2.512 8.402 1.00 90.12 86 VAL A N 1
ATOM 661 C CA . VAL A 1 86 ? 6.153 -2.473 9.684 1.00 90.12 86 VAL A CA 1
ATOM 662 C C . VAL A 1 86 ? 5.426 -1.582 10.691 1.00 90.12 86 VAL A C 1
ATOM 664 O O . VAL A 1 86 ? 4.512 -0.851 10.312 1.00 90.12 86 VAL A O 1
ATOM 667 N N . GLY A 1 87 ? 5.821 -1.621 11.967 1.00 92.00 87 GLY A N 1
ATOM 668 C CA . GLY A 1 87 ? 5.254 -0.751 13.005 1.00 92.00 87 GLY A CA 1
ATOM 669 C C . GLY A 1 87 ? 3.736 -0.899 13.128 1.00 92.00 87 GLY A C 1
ATOM 670 O O . GLY A 1 87 ? 3.233 -2.000 13.346 1.00 92.00 87 GLY A O 1
ATOM 671 N N . GLU A 1 88 ? 3.009 0.200 12.922 1.00 90.69 88 GLU A N 1
ATOM 672 C CA . GLU A 1 88 ? 1.540 0.240 13.005 1.00 90.69 88 GLU A CA 1
ATOM 673 C C . GLU A 1 88 ? 0.855 -0.605 11.913 1.00 90.69 88 GLU A C 1
ATOM 675 O O . GLU A 1 88 ? -0.308 -0.970 12.040 1.00 90.69 88 GLU A O 1
ATOM 680 N N . CYS A 1 89 ? 1.576 -0.959 10.845 1.00 89.88 89 CYS A N 1
ATOM 681 C CA . CYS A 1 89 ? 1.062 -1.767 9.738 1.00 89.88 89 CYS A CA 1
ATOM 682 C C . CYS A 1 89 ? 1.276 -3.280 9.904 1.00 89.88 89 CYS A C 1
ATOM 684 O O . CYS A 1 89 ? 0.905 -4.044 9.011 1.00 89.88 89 CYS A O 1
ATOM 686 N N . ILE A 1 90 ? 1.851 -3.741 11.023 1.00 88.88 90 ILE A N 1
ATOM 687 C CA . ILE A 1 90 ? 2.060 -5.177 11.285 1.00 88.88 90 ILE A CA 1
ATOM 688 C C . ILE A 1 90 ? 0.756 -5.993 11.212 1.00 88.88 90 ILE A C 1
ATOM 690 O O . ILE A 1 90 ? 0.777 -7.034 10.556 1.00 88.88 90 ILE A O 1
ATOM 694 N N . PRO A 1 91 ? -0.383 -5.556 11.788 1.00 83.81 91 PRO A N 1
ATOM 695 C CA . PRO A 1 91 ? -1.635 -6.312 11.679 1.00 83.81 91 PRO A CA 1
ATOM 696 C C . PRO A 1 91 ? -2.079 -6.508 10.222 1.00 83.81 91 PRO A C 1
ATOM 698 O O . PRO A 1 91 ? -2.594 -7.559 9.847 1.00 83.81 91 PRO A O 1
ATOM 701 N N . MET A 1 92 ? -1.805 -5.513 9.374 1.00 81.56 92 MET A N 1
ATOM 702 C CA . MET A 1 92 ? -2.148 -5.518 7.952 1.00 81.56 92 MET A CA 1
ATOM 703 C C . MET A 1 92 ? -1.251 -6.450 7.130 1.00 81.56 92 MET A C 1
ATOM 705 O O . MET A 1 92 ? -1.700 -7.002 6.124 1.00 81.56 92 MET A O 1
ATOM 709 N N . LYS A 1 93 ? -0.003 -6.666 7.570 1.00 86.12 93 LYS A N 1
ATOM 710 C CA . LYS A 1 93 ? 0.954 -7.573 6.922 1.00 86.12 93 LYS A CA 1
ATOM 711 C C . LYS A 1 93 ? 0.375 -8.974 6.763 1.00 86.12 93 LYS A C 1
ATOM 713 O O . LYS A 1 93 ? 0.392 -9.516 5.663 1.00 86.12 93 LYS A O 1
ATOM 718 N N . SER A 1 94 ? -0.147 -9.538 7.852 1.00 80.00 94 SER A N 1
ATOM 719 C CA . SER A 1 94 ? -0.723 -10.882 7.837 1.00 80.00 94 SER A CA 1
ATOM 720 C C . SER A 1 94 ? -1.908 -10.961 6.879 1.00 80.00 94 SER A C 1
ATOM 722 O O . SER A 1 94 ? -1.971 -11.891 6.089 1.00 80.00 94 SER A O 1
ATOM 724 N N . CYS A 1 95 ? -2.787 -9.955 6.861 1.00 78.31 95 CYS A N 1
ATOM 725 C CA . CYS A 1 95 ? -3.937 -9.929 5.954 1.00 78.31 95 CYS A CA 1
ATOM 726 C C . CYS A 1 95 ? -3.544 -9.903 4.470 1.00 78.31 95 CYS A C 1
ATOM 728 O O . CYS A 1 95 ? -4.236 -10.493 3.644 1.00 78.31 95 CYS A O 1
ATOM 730 N N . LEU A 1 96 ? -2.454 -9.221 4.115 1.00 81.69 96 LEU A N 1
ATOM 731 C CA . LEU A 1 96 ? -2.020 -9.070 2.723 1.00 81.69 96 LEU A CA 1
ATOM 732 C C . LEU A 1 96 ? -1.249 -10.279 2.178 1.00 81.69 96 LEU A C 1
ATOM 734 O O . LEU A 1 96 ? -1.230 -10.480 0.965 1.00 81.69 96 LEU A O 1
ATOM 738 N N . ASP A 1 97 ? -0.640 -11.072 3.058 1.00 76.88 97 ASP A N 1
ATOM 739 C CA . ASP A 1 97 ? 0.160 -12.247 2.692 1.00 76.88 97 ASP A CA 1
ATOM 740 C C . ASP A 1 97 ? -0.627 -13.571 2.782 1.00 76.88 97 ASP A C 1
ATOM 742 O O . ASP A 1 97 ? -0.145 -14.625 2.371 1.00 76.88 97 ASP A O 1
ATOM 746 N N . CYS A 1 98 ? -1.868 -13.547 3.284 1.00 73.00 98 CYS A N 1
ATOM 747 C CA . CYS A 1 98 ? -2.699 -14.748 3.355 1.00 73.00 98 CYS A CA 1
ATOM 748 C C . CYS A 1 98 ? -3.007 -15.350 1.960 1.00 73.00 98 CYS A C 1
ATOM 750 O O . CYS A 1 98 ? -3.150 -14.625 0.963 1.00 73.00 98 CYS A O 1
ATOM 752 N N . PRO A 1 99 ? -3.142 -16.691 1.861 1.00 66.25 99 PRO A N 1
ATOM 753 C CA . PRO A 1 99 ? -3.685 -17.337 0.670 1.00 66.25 99 PRO A CA 1
ATOM 754 C C . PRO A 1 99 ? -5.084 -16.779 0.369 1.00 66.25 99 PRO A C 1
ATOM 756 O O . PRO A 1 99 ? -5.923 -16.721 1.262 1.00 66.25 99 PRO A O 1
ATOM 759 N N . ILE A 1 100 ? -5.320 -16.347 -0.875 1.00 58.88 100 ILE A N 1
ATOM 760 C CA . ILE A 1 100 ? -6.667 -15.984 -1.331 1.00 58.88 100 ILE A CA 1
ATOM 761 C C . ILE A 1 100 ? -7.451 -17.293 -1.388 1.00 58.88 100 ILE A C 1
ATOM 763 O O . ILE A 1 100 ? -7.136 -18.152 -2.213 1.00 58.88 100 ILE A O 1
ATOM 767 N N . GLU A 1 101 ? -8.428 -17.464 -0.504 1.00 52.81 101 GLU A N 1
ATOM 768 C CA . GLU A 1 101 ? -9.452 -18.487 -0.693 1.00 52.81 101 GLU A CA 1
ATOM 769 C C . GLU A 1 101 ? -10.335 -18.009 -1.855 1.00 52.81 101 GLU A C 1
ATOM 771 O O . GLU A 1 101 ? -11.077 -17.036 -1.722 1.00 52.81 101 GLU A O 1
ATOM 776 N N . LEU A 1 102 ? -10.115 -18.607 -3.030 1.00 45.47 102 LEU A N 1
ATOM 777 C CA . LEU A 1 102 ? -10.845 -18.363 -4.280 1.00 45.47 102 LEU A CA 1
ATOM 778 C C . LEU A 1 102 ? -12.189 -19.092 -4.283 1.00 45.47 102 LEU A C 1
ATOM 780 O O . LEU A 1 102 ? -12.194 -20.298 -3.944 1.00 45.47 102 LEU A O 1
#

Foldseek 3Di:
DPPPVVVVVVVVVPPPPPPQVPQPPLLVVLVVQQVVVLVPDPPPLLNVLVVQLNVCVSVVNLVSSLVSLVVDDPVVSVVSCVRRCDDSNVVVSCSNPDDPPD

Radius of gyration: 19.44 Å; Cα contacts (8 Å, |Δi|>4): 63; chains: 1; bounding box: 67×30×27 Å

pLDDT: mean 78.59, std 17.02, range [44.31, 94.94]

Sequence (102 aa):
MRSSILLVVVIAALATWANAVKMSPEMEKCAEQLLRILAQETNASYKDGITKIMKHIQNGHLDEAQKVVRAFSDADREAAISKYMVGECIPMKSCLDCPIEL

Mean predi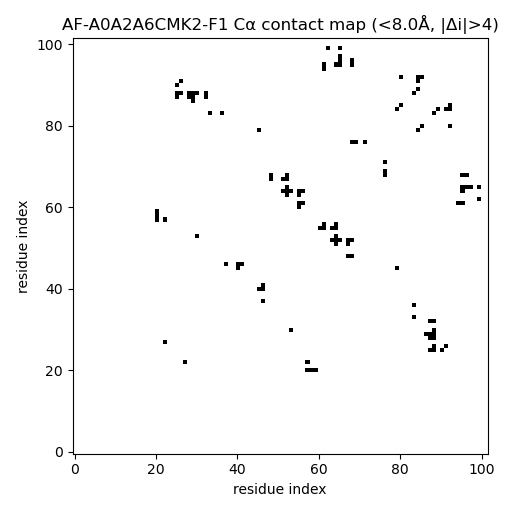cted aligned error: 10.72 Å

Solvent-accessible surface area (backbone atoms only — not comparable to full-atom values): 6080 Å² total; per-residue (Å²): 144,72,74,74,62,63,60,58,58,58,59,64,72,71,70,83,76,75,83,64,68,74,73,48,76,57,55,50,50,21,49,54,53,46,53,62,51,49,74,72,51,81,54,64,68,59,44,51,50,55,50,51,30,52,53,26,48,68,72,67,36,52,69,59,23,28,51,56,52,65,70,39,52,74,70,55,34,53,51,45,44,71,68,64,36,43,82,62,20,43,76,55,39,59,68,50,70,51,82,79,87,126

Nearest PDB structures (foldseek):
  7u8q-assembly1_Q  TM=3.308E-01  e=7.862E+00  Legionella pneumophila

Secondary structure (DSSP, 8-state):
--TTHHHHHHHHTTS---------HHHHHHHHHHHHHHTS---HHHHHHHHHHHHHHHTT-HHHHHHHHHTS-HHHHHHHHHHHSSGGGHHHHHHHHS----